Protein AF-A0A7K2QMZ8-F1 (afdb_monomer_lite)

Radius of gyration: 28.54 Å; chains: 1; bounding box: 60×32×104 Å

pLDDT: mean 70.3, std 18.21, range [29.39, 90.88]

Sequence (145 aa):
TPPASPASPKKPSPSASAPDKPKPPAPGPACASTDALSPNEIAVNRYTPEGGQYSLIVKRGHWGCPVAGGATPFVTVGEETWIPIAEDAAIGVHAPILSGSANKPITTHELTSWLETHPNKGLVFHYDVNKAGVIVTLGQEEYTS

Structure (mmCIF, N/CA/C/O backbone):
data_AF-A0A7K2QMZ8-F1
#
_entry.id   AF-A0A7K2QMZ8-F1
#
loop_
_atom_site.group_PDB
_atom_site.id
_atom_site.type_symbol
_atom_site.label_atom_id
_atom_site.label_alt_id
_atom_site.label_comp_id
_atom_site.label_asym_id
_atom_site.label_entity_id
_atom_site.label_seq_id
_atom_site.pdbx_PDB_ins_code
_atom_site.Cartn_x
_atom_site.Cartn_y
_atom_site.Cartn_z
_atom_site.occupancy
_atom_site.B_iso_or_equiv
_atom_site.auth_seq_id
_atom_site.auth_comp_id
_atom_site.auth_asym_id
_atom_site.auth_atom_id
_atom_site.pdbx_PDB_model_num
ATOM 1 N N . THR A 1 1 ? 40.787 0.885 -91.168 1.00 29.39 1 THR A N 1
ATOM 2 C CA . THR A 1 1 ? 42.185 1.222 -90.813 1.00 29.39 1 THR A CA 1
ATOM 3 C C . THR A 1 1 ? 42.180 1.802 -89.397 1.00 29.39 1 THR A C 1
ATOM 5 O O . THR A 1 1 ? 41.231 2.516 -89.110 1.00 29.39 1 THR A O 1
ATOM 8 N N . PRO A 1 2 ? 43.110 1.387 -88.510 1.00 49.78 2 PRO A N 1
ATOM 9 C CA . PRO A 1 2 ? 42.890 0.672 -87.218 1.00 49.78 2 PRO A CA 1
ATOM 10 C C . PRO A 1 2 ? 43.240 1.553 -85.975 1.00 49.78 2 PRO A C 1
ATOM 12 O O . PRO A 1 2 ? 43.279 2.763 -86.185 1.00 49.78 2 PRO A O 1
ATOM 15 N N . PRO A 1 3 ? 43.583 1.075 -84.736 1.00 50.25 3 PRO A N 1
ATOM 16 C CA . PRO A 1 3 ? 43.496 -0.244 -84.042 1.00 50.25 3 PRO A CA 1
ATOM 17 C C . PRO A 1 3 ? 42.824 -0.186 -82.620 1.00 50.25 3 PRO A C 1
ATOM 19 O O . PRO A 1 3 ? 42.691 0.876 -82.030 1.00 50.25 3 PRO A O 1
ATOM 22 N N . ALA A 1 4 ? 42.177 -1.257 -82.132 1.00 40.22 4 ALA A N 1
ATOM 23 C CA . ALA A 1 4 ? 42.631 -2.280 -81.152 1.00 40.22 4 ALA A CA 1
ATOM 24 C C . ALA A 1 4 ? 42.750 -1.882 -79.648 1.00 40.22 4 ALA A C 1
ATOM 26 O O . ALA A 1 4 ? 43.502 -0.989 -79.273 1.00 40.22 4 ALA A O 1
ATOM 27 N N . SER A 1 5 ? 42.062 -2.653 -78.785 1.00 45.62 5 SER A N 1
ATOM 28 C CA . SER A 1 5 ? 42.394 -2.960 -77.365 1.00 45.62 5 SER A CA 1
ATOM 29 C C . SER A 1 5 ? 43.808 -3.595 -77.242 1.00 45.62 5 SER A C 1
ATOM 31 O O . SER A 1 5 ? 44.324 -3.951 -78.304 1.00 45.62 5 SER A O 1
ATOM 33 N N . PRO A 1 6 ? 44.444 -3.857 -76.057 1.00 59.41 6 PRO A N 1
ATOM 34 C CA . PRO A 1 6 ? 43.892 -4.094 -74.696 1.00 59.41 6 PRO A CA 1
ATOM 35 C C . PRO A 1 6 ? 44.755 -3.601 -73.487 1.00 59.41 6 PRO A C 1
ATOM 37 O O . PRO A 1 6 ? 45.847 -3.084 -73.680 1.00 59.41 6 PRO A O 1
ATOM 40 N N . ALA A 1 7 ? 44.278 -3.796 -72.238 1.00 34.38 7 ALA A N 1
ATOM 41 C CA . ALA A 1 7 ? 45.036 -4.345 -71.079 1.00 34.38 7 ALA A CA 1
ATOM 42 C C . ALA A 1 7 ? 44.335 -4.104 -69.713 1.00 34.38 7 ALA A C 1
ATOM 44 O O . ALA A 1 7 ? 44.173 -2.970 -69.274 1.00 34.38 7 ALA A O 1
ATOM 45 N N . SER A 1 8 ? 43.990 -5.181 -68.993 1.00 48.59 8 SER A N 1
ATOM 46 C CA . SER A 1 8 ? 43.810 -5.185 -67.521 1.00 48.59 8 SER A CA 1
ATOM 47 C C . SER A 1 8 ? 45.184 -5.111 -66.821 1.00 48.59 8 SER A C 1
ATOM 49 O O . SER A 1 8 ? 46.167 -5.507 -67.456 1.00 48.59 8 SER A O 1
ATOM 51 N N . PRO A 1 9 ? 45.315 -4.703 -65.530 1.00 49.84 9 PRO A N 1
ATOM 52 C CA . PRO A 1 9 ? 45.195 -5.703 -64.442 1.00 49.84 9 PRO A CA 1
ATOM 53 C C . PRO A 1 9 ? 44.856 -5.194 -63.002 1.00 49.84 9 PRO A C 1
ATOM 55 O O . PRO A 1 9 ? 45.104 -4.044 -62.667 1.00 49.84 9 PRO A O 1
ATOM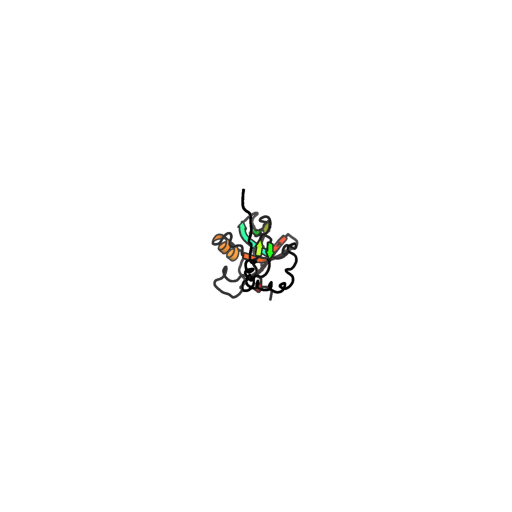 58 N N . LYS A 1 10 ? 44.487 -6.155 -62.118 1.00 35.53 10 LYS A N 1
ATOM 59 C CA . LYS A 1 10 ? 44.656 -6.201 -60.628 1.00 35.53 10 LYS A CA 1
ATOM 60 C C . LYS A 1 10 ? 43.770 -5.259 -59.782 1.00 35.53 10 LYS A C 1
ATOM 62 O O . LYS A 1 10 ? 43.553 -4.123 -60.150 1.00 35.53 10 LYS A O 1
ATOM 67 N N . LYS A 1 11 ? 43.286 -5.588 -58.580 1.00 41.28 11 LYS A N 1
ATOM 68 C CA . LYS A 1 11 ? 43.243 -6.767 -57.683 1.00 41.28 11 LYS A CA 1
ATOM 69 C C . LYS A 1 11 ? 42.149 -6.439 -56.626 1.00 41.28 11 LYS A C 1
ATOM 71 O O . LYS A 1 11 ? 41.811 -5.265 -56.485 1.00 41.28 11 LYS A O 1
ATOM 76 N N . PRO A 1 12 ? 41.618 -7.421 -55.877 1.00 38.69 12 PRO A N 1
ATOM 77 C CA . PRO A 1 12 ? 40.546 -7.218 -54.903 1.00 38.69 12 PRO A CA 1
ATOM 78 C C . PRO A 1 12 ? 40.956 -6.252 -53.791 1.00 38.69 12 PRO A C 1
ATOM 80 O O . PRO A 1 12 ? 42.058 -6.359 -53.250 1.00 38.69 12 PRO A O 1
ATOM 83 N N . SER A 1 13 ? 40.047 -5.340 -53.453 1.00 40.84 13 SER A N 1
ATOM 84 C CA . SER A 1 13 ? 40.170 -4.464 -52.290 1.00 40.84 13 SER A CA 1
ATOM 85 C C . SER A 1 13 ? 40.328 -5.315 -51.019 1.00 40.84 13 SER A C 1
ATOM 87 O O . SER A 1 13 ? 39.585 -6.291 -50.865 1.00 40.84 13 SER A O 1
ATOM 89 N N . PRO A 1 14 ? 41.284 -5.012 -50.123 1.00 40.84 14 PRO A N 1
ATOM 90 C CA . PRO A 1 14 ? 41.449 -5.755 -48.887 1.00 40.84 14 PRO A CA 1
ATOM 91 C C . PRO A 1 14 ? 40.210 -5.553 -48.017 1.00 40.84 14 PRO A C 1
ATOM 93 O O . PRO A 1 14 ? 39.868 -4.437 -47.627 1.00 40.84 14 PRO A O 1
ATOM 96 N N . SER A 1 15 ? 39.533 -6.668 -47.750 1.00 40.47 15 SER A N 1
ATOM 97 C CA . SER A 1 15 ? 38.480 -6.789 -46.753 1.00 40.47 15 SER A CA 1
ATOM 98 C C . SER A 1 15 ? 39.007 -6.226 -45.439 1.00 40.47 15 SER A C 1
ATOM 100 O O . SER A 1 15 ? 39.951 -6.769 -44.864 1.00 40.47 15 SER A O 1
ATOM 102 N N . ALA A 1 16 ? 38.422 -5.119 -44.988 1.00 40.25 16 ALA A N 1
ATOM 103 C CA . ALA A 1 16 ? 38.637 -4.616 -43.647 1.00 40.25 16 ALA A CA 1
ATOM 104 C C . ALA A 1 16 ? 38.264 -5.741 -42.674 1.00 40.25 16 ALA A C 1
ATOM 106 O O . ALA A 1 16 ? 37.105 -6.157 -42.621 1.00 40.25 16 ALA A O 1
ATOM 107 N N . SER A 1 17 ? 39.252 -6.270 -41.949 1.00 45.41 17 SER A N 1
ATOM 108 C CA . SER A 1 17 ? 39.000 -7.093 -40.773 1.00 45.41 17 SER A CA 1
ATOM 109 C C . SER A 1 17 ? 38.211 -6.231 -39.800 1.00 45.41 17 SER A C 1
ATOM 111 O O . SER A 1 17 ? 38.753 -5.315 -39.182 1.00 45.41 17 SER A O 1
ATOM 113 N N . ALA A 1 18 ? 36.905 -6.479 -39.742 1.00 48.53 18 ALA A N 1
ATOM 114 C CA . ALA A 1 18 ? 36.046 -5.903 -38.733 1.00 48.53 18 ALA A CA 1
ATOM 115 C C . ALA A 1 18 ? 36.612 -6.274 -37.350 1.00 48.53 18 ALA A C 1
ATOM 117 O O . ALA A 1 18 ? 37.065 -7.409 -37.174 1.00 48.53 18 ALA A O 1
ATOM 118 N N . PRO A 1 19 ? 36.620 -5.339 -36.387 1.00 46.66 19 PRO A N 1
ATOM 119 C CA . PRO A 1 19 ? 37.041 -5.637 -35.028 1.00 46.66 19 PRO A CA 1
ATOM 120 C C . PRO A 1 19 ? 36.220 -6.805 -34.481 1.00 46.66 19 PRO A C 1
ATOM 122 O O . PRO A 1 19 ? 34.999 -6.851 -34.662 1.00 46.66 19 PRO A O 1
ATOM 125 N N . ASP A 1 20 ? 36.923 -7.746 -33.850 1.00 45.59 20 ASP A N 1
ATOM 126 C CA . ASP A 1 20 ? 36.369 -8.914 -33.175 1.00 45.59 20 ASP A CA 1
ATOM 127 C C . ASP A 1 20 ? 35.204 -8.452 -32.291 1.00 45.59 20 ASP A C 1
ATOM 129 O O . ASP A 1 20 ? 35.381 -7.695 -31.330 1.00 45.59 20 ASP A O 1
ATOM 133 N N . LYS A 1 21 ? 33.978 -8.805 -32.695 1.00 49.91 21 LYS A N 1
ATOM 134 C CA . LYS A 1 21 ? 32.771 -8.485 -31.936 1.00 49.91 21 LYS A CA 1
ATOM 135 C C . LYS A 1 21 ? 32.962 -9.091 -30.545 1.00 49.91 21 LYS A C 1
ATOM 137 O O . LYS A 1 21 ? 33.217 -10.294 -30.475 1.00 49.91 21 LYS A O 1
ATOM 142 N N . PRO A 1 22 ? 32.799 -8.322 -29.454 1.00 43.59 22 PRO A N 1
ATOM 143 C CA . PRO A 1 22 ? 32.826 -8.888 -28.118 1.00 43.59 22 PRO A CA 1
ATOM 144 C C . PRO A 1 22 ? 31.874 -10.080 -28.071 1.00 43.59 22 PRO A C 1
ATOM 146 O O . PRO A 1 22 ? 30.706 -9.968 -28.461 1.00 43.59 22 PRO A O 1
ATOM 149 N N . LYS A 1 23 ? 32.403 -11.235 -27.656 1.00 42.47 23 LYS A N 1
ATOM 150 C CA . LYS A 1 23 ? 31.628 -12.454 -27.430 1.00 42.47 23 LYS A CA 1
ATOM 151 C C . LYS A 1 23 ? 30.381 -12.074 -26.620 1.00 42.47 23 LYS A C 1
ATOM 153 O O . LYS A 1 23 ? 30.541 -11.366 -25.622 1.00 42.47 23 LYS A O 1
ATOM 158 N N . PRO A 1 24 ? 29.168 -12.500 -27.025 1.00 46.69 24 PRO A N 1
ATOM 159 C CA . PRO A 1 24 ? 27.974 -12.248 -26.233 1.00 46.69 24 PRO A CA 1
ATOM 160 C C . PRO A 1 24 ? 28.259 -12.683 -24.793 1.00 46.69 24 PRO A C 1
ATOM 162 O O . PRO A 1 24 ? 28.800 -13.786 -24.618 1.00 46.69 24 PRO A O 1
ATOM 165 N N . PRO A 1 25 ? 27.976 -11.843 -23.779 1.00 41.50 25 PRO A N 1
ATOM 166 C CA . PRO A 1 25 ? 28.067 -12.290 -22.401 1.00 41.50 25 PRO A CA 1
ATOM 167 C C . PRO A 1 25 ? 27.257 -13.580 -22.283 1.00 41.50 25 PRO A C 1
ATOM 169 O O . PRO A 1 25 ? 26.206 -13.718 -22.918 1.00 41.50 25 PRO A O 1
ATOM 172 N N . ALA A 1 26 ? 27.809 -14.552 -21.552 1.00 44.66 26 ALA A N 1
ATOM 173 C CA . ALA A 1 26 ? 27.148 -15.824 -21.298 1.00 44.66 26 ALA A CA 1
ATOM 174 C C . ALA A 1 26 ? 25.679 -15.562 -20.928 1.00 44.66 26 ALA A C 1
ATOM 176 O O . ALA A 1 26 ? 25.431 -14.572 -20.233 1.00 44.66 26 ALA A O 1
ATOM 177 N N . PRO A 1 27 ? 24.719 -16.384 -21.397 1.00 41.38 27 PRO A N 1
ATOM 178 C CA . PRO A 1 27 ? 23.331 -16.234 -20.990 1.00 41.38 27 PRO A CA 1
ATOM 179 C C . PRO A 1 27 ? 23.313 -16.156 -19.466 1.00 41.38 27 PRO A C 1
ATOM 181 O O . PRO A 1 27 ? 23.718 -17.102 -18.786 1.00 41.38 27 PRO A O 1
ATOM 184 N N . GLY A 1 28 ? 22.952 -14.976 -18.952 1.00 43.09 28 GLY A N 1
ATOM 185 C CA . GLY A 1 28 ? 22.774 -14.769 -17.526 1.00 43.09 28 GLY A CA 1
ATOM 186 C C . GLY A 1 28 ? 21.793 -15.815 -16.997 1.00 43.09 28 GLY A C 1
ATOM 187 O O . GLY A 1 28 ? 21.008 -16.352 -17.791 1.00 43.09 28 GLY A O 1
ATOM 188 N N . PRO A 1 29 ? 21.858 -16.145 -15.693 1.00 44.72 29 PRO A N 1
ATOM 189 C CA . PRO A 1 29 ? 20.965 -17.125 -15.084 1.00 44.72 29 PRO A CA 1
ATOM 190 C C . PRO A 1 29 ? 19.544 -16.851 -15.567 1.00 44.72 29 PRO A C 1
ATOM 192 O O . PRO A 1 29 ? 19.100 -15.706 -15.505 1.00 44.72 29 PRO A O 1
ATOM 195 N N . ALA A 1 30 ? 18.939 -17.883 -16.169 1.00 45.16 30 ALA A N 1
ATOM 196 C CA . ALA A 1 30 ? 17.717 -17.817 -16.957 1.00 45.16 30 ALA A CA 1
ATOM 197 C C . ALA A 1 30 ? 16.766 -16.770 -16.383 1.00 45.16 30 ALA A C 1
ATOM 199 O O . ALA A 1 30 ? 16.249 -16.952 -15.283 1.00 45.16 30 ALA A O 1
ATOM 200 N N . CYS A 1 31 ? 16.614 -15.659 -17.108 1.00 47.41 31 CYS A N 1
ATOM 201 C CA . CYS A 1 31 ? 15.691 -14.598 -16.745 1.00 47.41 31 CYS A CA 1
ATOM 202 C C . CYS A 1 31 ? 14.328 -15.282 -16.566 1.00 47.41 31 CYS A C 1
ATOM 204 O O . CYS A 1 31 ? 13.787 -15.828 -17.533 1.00 47.41 31 CYS A O 1
ATOM 206 N N . ALA A 1 32 ? 13.875 -15.411 -15.315 1.00 50.44 32 ALA A N 1
ATOM 207 C CA . ALA A 1 32 ? 12.668 -16.153 -14.997 1.00 50.44 32 ALA A CA 1
ATOM 208 C C . ALA A 1 32 ? 11.524 -15.521 -15.789 1.00 50.44 32 ALA A C 1
ATOM 210 O O . ALA A 1 32 ? 11.431 -14.299 -15.875 1.00 50.44 32 ALA A O 1
ATOM 211 N N . SER A 1 33 ? 10.739 -16.368 -16.447 1.00 46.84 33 SER A N 1
ATOM 212 C CA . SER A 1 33 ? 9.713 -16.007 -17.416 1.00 46.84 33 SER A CA 1
ATOM 213 C C . SER A 1 33 ? 8.990 -14.698 -17.074 1.00 46.84 33 SER A C 1
ATOM 215 O O . SER A 1 33 ? 8.338 -14.604 -16.039 1.00 46.84 33 SER A O 1
ATOM 217 N N . THR A 1 34 ? 9.064 -13.735 -17.999 1.00 53.03 34 THR A N 1
ATOM 218 C CA . THR A 1 34 ? 8.393 -12.414 -18.063 1.00 53.03 34 THR A CA 1
ATOM 219 C C . THR A 1 34 ? 6.862 -12.423 -17.864 1.00 53.03 34 THR A C 1
ATOM 221 O O . THR A 1 34 ? 6.207 -11.405 -18.051 1.00 53.03 34 THR A O 1
ATOM 224 N N . ASP A 1 35 ? 6.257 -13.543 -17.485 1.00 50.44 35 ASP A N 1
ATOM 225 C CA . ASP A 1 35 ? 4.805 -13.729 -17.532 1.00 50.44 35 ASP A CA 1
ATOM 226 C C . ASP A 1 35 ? 4.130 -13.710 -16.149 1.00 50.44 35 ASP A C 1
ATOM 228 O O . ASP A 1 35 ? 2.957 -13.363 -16.033 1.00 50.44 35 ASP A O 1
ATOM 232 N N . ALA A 1 36 ? 4.859 -14.022 -15.072 1.00 57.88 36 ALA A N 1
ATOM 233 C CA . ALA A 1 36 ? 4.266 -14.091 -13.739 1.00 57.88 36 ALA A CA 1
ATOM 234 C C . ALA A 1 36 ? 4.382 -12.746 -13.008 1.00 57.88 36 ALA A C 1
ATOM 236 O O . ALA A 1 36 ? 5.454 -12.369 -12.537 1.00 57.88 36 ALA A O 1
ATOM 237 N N . LEU A 1 37 ? 3.260 -12.030 -12.889 1.00 65.12 37 LEU A N 1
ATOM 238 C CA . LEU A 1 37 ? 3.123 -10.911 -11.953 1.00 65.12 37 LEU A CA 1
ATOM 239 C C . LEU A 1 37 ? 3.497 -11.375 -10.543 1.00 65.12 37 LEU A C 1
ATOM 241 O O . LEU A 1 37 ? 3.031 -12.435 -10.116 1.00 65.12 37 LEU A O 1
ATOM 245 N N . SER A 1 38 ? 4.263 -10.570 -9.804 1.00 67.94 38 SER A N 1
ATOM 246 C CA . SER A 1 38 ? 4.533 -10.851 -8.395 1.00 67.94 38 SER A CA 1
ATOM 247 C C . SER A 1 38 ? 3.202 -10.846 -7.626 1.00 67.94 38 SER A C 1
ATOM 249 O O . SER A 1 38 ? 2.537 -9.806 -7.552 1.00 67.94 38 SER A O 1
ATOM 251 N N . PRO A 1 39 ? 2.748 -11.987 -7.067 1.00 68.62 39 PRO A N 1
ATOM 252 C CA . PRO A 1 39 ? 1.435 -12.051 -6.432 1.00 68.62 39 PRO A CA 1
ATOM 253 C C . PRO A 1 39 ? 1.400 -11.234 -5.138 1.00 68.62 39 PRO A C 1
ATOM 255 O O . PRO A 1 39 ? 0.385 -10.584 -4.873 1.00 68.62 39 PRO A O 1
ATOM 258 N N . ASN A 1 40 ? 2.523 -11.209 -4.414 1.00 79.25 40 ASN A N 1
ATOM 259 C CA . ASN A 1 40 ? 2.672 -10.626 -3.082 1.00 79.25 40 ASN A CA 1
ATOM 260 C C . ASN A 1 40 ? 3.471 -9.318 -3.079 1.00 79.25 40 ASN A C 1
ATOM 262 O O . ASN A 1 40 ? 3.780 -8.826 -2.005 1.00 79.25 40 ASN A O 1
ATOM 266 N N . GLU A 1 41 ? 3.797 -8.744 -4.243 1.00 83.12 41 GLU A N 1
ATOM 267 C CA . GLU A 1 41 ? 4.548 -7.485 -4.329 1.00 83.12 41 GLU A CA 1
ATOM 268 C C . GLU A 1 41 ? 3.794 -6.437 -5.130 1.00 83.12 41 GLU A C 1
ATOM 270 O O . GLU A 1 41 ? 3.216 -6.708 -6.188 1.00 83.12 41 GLU A O 1
ATOM 275 N N . ILE A 1 42 ? 3.822 -5.216 -4.617 1.00 85.69 42 ILE A N 1
ATOM 276 C CA . ILE A 1 42 ? 3.103 -4.080 -5.166 1.00 85.69 42 ILE A CA 1
ATOM 277 C C . ILE A 1 42 ? 3.940 -2.816 -5.050 1.00 85.69 42 ILE A C 1
ATOM 279 O O . ILE A 1 42 ? 4.565 -2.551 -4.028 1.00 85.69 42 ILE A O 1
ATOM 283 N N . ALA A 1 43 ? 3.911 -1.993 -6.091 1.00 87.44 43 ALA A N 1
ATOM 284 C CA . ALA A 1 43 ? 4.466 -0.654 -6.040 1.00 87.44 43 ALA A CA 1
ATOM 285 C C . ALA A 1 43 ? 3.416 0.309 -5.481 1.00 87.44 43 ALA A C 1
ATOM 287 O O . ALA A 1 43 ? 2.453 0.657 -6.168 1.00 87.44 43 ALA A O 1
ATOM 288 N N . VAL A 1 4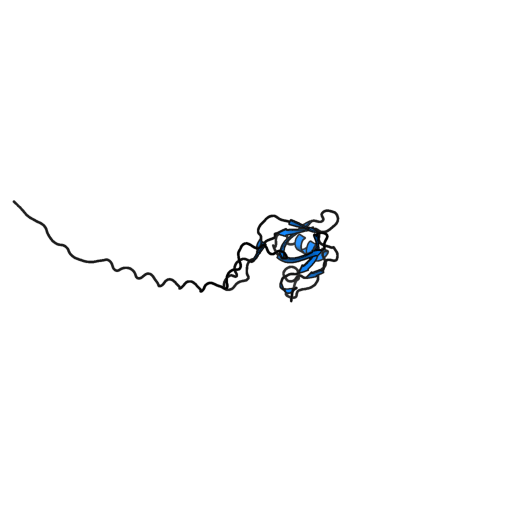4 ? 3.588 0.743 -4.238 1.00 88.19 44 VAL A N 1
ATOM 289 C CA . VAL A 1 44 ? 2.714 1.722 -3.595 1.00 88.19 44 VAL A CA 1
ATOM 290 C C . VAL A 1 44 ? 3.103 3.120 -4.074 1.00 88.19 44 VAL A C 1
ATOM 292 O O . VAL A 1 44 ? 4.251 3.553 -3.944 1.00 88.19 44 VAL A O 1
ATOM 295 N N . ASN A 1 45 ? 2.131 3.833 -4.643 1.00 84.69 45 ASN A N 1
ATOM 296 C CA . ASN A 1 45 ? 2.332 5.180 -5.177 1.00 84.69 45 ASN A CA 1
ATOM 297 C C . ASN A 1 45 ? 1.670 6.256 -4.331 1.00 84.69 45 ASN A C 1
ATOM 299 O O . ASN A 1 45 ? 2.233 7.339 -4.172 1.00 84.69 45 ASN A O 1
ATOM 303 N N . ARG A 1 46 ? 0.442 5.998 -3.884 1.00 88.31 46 ARG A N 1
ATOM 304 C CA . ARG A 1 46 ? -0.419 6.966 -3.201 1.00 88.31 46 ARG A CA 1
ATOM 305 C C . ARG A 1 46 ? -1.326 6.228 -2.226 1.00 88.31 46 ARG A C 1
ATOM 307 O O . ARG A 1 46 ? -1.387 5.001 -2.231 1.00 88.31 46 ARG A O 1
ATOM 314 N N . TYR A 1 47 ? -2.066 6.985 -1.434 1.00 89.00 47 TYR A N 1
ATOM 315 C CA . TYR A 1 47 ? -3.145 6.458 -0.615 1.00 89.00 47 TYR A CA 1
ATOM 316 C C . TYR A 1 47 ? -4.417 7.292 -0.815 1.00 89.00 47 TYR A C 1
ATOM 318 O O . TYR A 1 47 ? -4.357 8.420 -1.309 1.00 89.00 47 TYR A O 1
ATOM 326 N N . THR A 1 48 ? -5.564 6.722 -0.455 1.00 86.00 48 THR A N 1
ATOM 327 C CA . THR A 1 48 ? -6.868 7.384 -0.429 1.00 86.00 48 THR A CA 1
ATOM 328 C C . THR A 1 48 ? -7.642 6.952 0.823 1.00 86.00 48 THR A C 1
ATOM 330 O O . THR A 1 48 ? -7.700 5.754 1.108 1.00 86.00 48 THR A O 1
ATOM 333 N N . PRO A 1 49 ? -8.226 7.875 1.605 1.00 82.38 49 PRO A N 1
ATOM 334 C CA . PRO A 1 49 ? -9.061 7.543 2.761 1.00 82.38 49 PRO A CA 1
ATOM 335 C C . PRO A 1 49 ? -10.490 7.163 2.325 1.00 82.38 49 PRO A C 1
ATOM 337 O O . PRO A 1 49 ? -11.477 7.770 2.744 1.00 82.38 49 PRO A O 1
ATOM 340 N N . GLU A 1 50 ? -10.618 6.200 1.414 1.00 74.25 50 GLU A N 1
ATOM 341 C CA . GLU A 1 50 ? -11.907 5.811 0.841 1.00 74.25 50 GLU A CA 1
ATOM 342 C C . GLU A 1 50 ? -12.661 4.836 1.764 1.00 74.25 50 GLU A C 1
ATOM 344 O O . GLU A 1 50 ? -12.090 3.885 2.292 1.00 74.25 50 GLU A O 1
ATOM 349 N N . GLY A 1 51 ? -13.962 5.065 1.981 1.00 60.84 51 GLY A N 1
ATOM 350 C CA . GLY A 1 51 ? -14.813 4.141 2.745 1.00 60.84 51 GLY A CA 1
ATOM 351 C C . GLY A 1 51 ? -14.595 4.129 4.266 1.00 60.84 51 GLY A C 1
ATOM 352 O O . GLY A 1 51 ? -15.065 3.211 4.932 1.00 60.84 51 GLY A O 1
ATOM 353 N N . GLY A 1 52 ? -13.912 5.133 4.831 1.00 71.44 52 GLY A N 1
ATOM 354 C CA . GLY A 1 52 ? -13.645 5.221 6.277 1.00 71.44 52 GLY A CA 1
ATOM 355 C C . GLY A 1 52 ? -12.460 4.373 6.753 1.00 71.44 52 GLY A C 1
ATOM 356 O O . GLY A 1 52 ? -12.315 4.150 7.952 1.00 71.44 52 GLY A O 1
ATOM 357 N N . GLN A 1 53 ? -11.633 3.893 5.823 1.00 78.38 53 GLN A N 1
ATOM 358 C CA . GLN A 1 53 ? -10.370 3.198 6.069 1.00 78.38 53 GLN A CA 1
ATOM 359 C C . GLN A 1 53 ? -9.316 3.734 5.087 1.00 78.38 53 GLN A C 1
ATOM 361 O O . GLN A 1 53 ? -9.650 4.306 4.046 1.00 78.38 53 GLN A O 1
ATOM 366 N N . TYR A 1 54 ? -8.032 3.562 5.395 1.00 87.38 54 TYR A N 1
ATOM 367 C CA . TYR A 1 54 ? -6.970 3.920 4.457 1.00 87.38 54 TYR A CA 1
ATOM 368 C C . TYR A 1 54 ? -6.892 2.856 3.359 1.00 87.38 54 TYR A C 1
ATOM 370 O O . TYR A 1 54 ? -6.829 1.666 3.648 1.00 87.38 54 TYR A O 1
ATOM 378 N N . SER A 1 55 ? -6.892 3.268 2.096 1.00 88.56 55 SER A N 1
ATOM 379 C CA . SER A 1 55 ? -6.673 2.389 0.946 1.00 88.56 55 SER A CA 1
ATOM 380 C C . SER A 1 55 ? -5.419 2.816 0.204 1.00 88.56 55 SER A C 1
ATOM 382 O O . SER A 1 55 ? -5.251 3.985 -0.143 1.00 88.56 55 SER A O 1
ATOM 384 N N . LEU A 1 56 ? -4.517 1.874 -0.044 1.00 89.00 56 LEU A N 1
ATOM 385 C CA . LEU A 1 56 ? -3.301 2.122 -0.803 1.00 89.00 56 LEU A CA 1
ATOM 386 C C . LEU A 1 56 ? -3.599 1.994 -2.298 1.00 89.00 56 LEU A C 1
ATOM 388 O O . LEU A 1 56 ? -4.240 1.041 -2.739 1.00 89.00 56 LEU A O 1
ATOM 392 N N . ILE A 1 57 ? -3.117 2.968 -3.070 1.00 89.88 57 ILE A N 1
ATOM 393 C CA . ILE A 1 57 ? -3.130 2.965 -4.533 1.00 89.88 57 ILE A CA 1
ATOM 394 C C . ILE A 1 57 ? -1.815 2.352 -4.980 1.00 89.88 57 ILE A C 1
ATOM 396 O O . ILE A 1 57 ? -0.735 2.937 -4.804 1.00 89.88 57 ILE A O 1
ATOM 400 N N . VAL A 1 58 ? -1.919 1.162 -5.551 1.00 88.75 58 VAL A N 1
ATOM 401 C CA . VAL A 1 58 ? -0.767 0.315 -5.813 1.00 88.75 58 VAL A CA 1
ATOM 402 C C . VAL A 1 58 ? -0.766 -0.163 -7.250 1.00 88.75 58 VAL A C 1
ATOM 404 O O . VAL A 1 58 ? -1.813 -0.358 -7.859 1.00 88.75 58 VAL A O 1
ATOM 407 N N . LYS A 1 59 ? 0.419 -0.359 -7.814 1.00 86.50 59 LYS A N 1
ATOM 408 C CA . LYS A 1 59 ? 0.586 -0.967 -9.130 1.00 86.50 5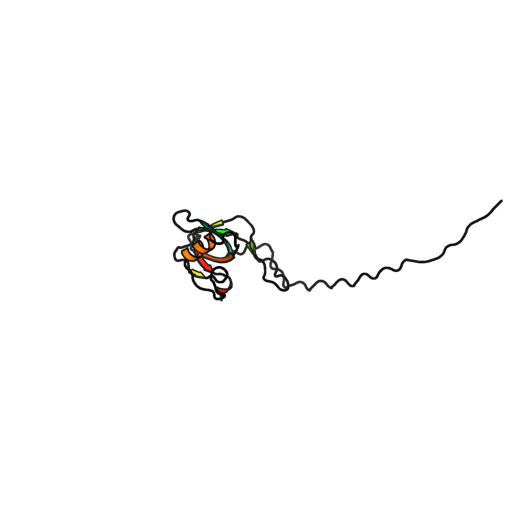9 LYS A CA 1
ATOM 409 C C . LYS A 1 59 ? 1.239 -2.319 -8.968 1.00 86.50 59 LYS A C 1
ATOM 411 O O . LYS A 1 59 ? 2.306 -2.433 -8.368 1.00 86.50 59 LYS A O 1
ATOM 416 N N . ARG A 1 60 ? 0.605 -3.344 -9.524 1.00 83.44 60 ARG A N 1
ATOM 417 C CA . ARG A 1 60 ? 1.222 -4.665 -9.621 1.00 83.44 60 ARG A CA 1
ATOM 418 C C . ARG A 1 60 ? 2.306 -4.617 -10.691 1.00 83.44 60 ARG A C 1
ATOM 420 O O . ARG A 1 60 ? 2.327 -3.733 -11.549 1.00 83.44 60 ARG A O 1
ATOM 427 N N . GLY A 1 61 ? 3.257 -5.525 -10.604 1.00 77.50 61 GLY A N 1
ATOM 428 C CA . GLY A 1 61 ? 4.397 -5.525 -11.499 1.00 77.50 61 GLY A CA 1
ATOM 429 C C . GLY A 1 61 ? 5.130 -6.845 -11.477 1.00 77.50 61 GLY A C 1
ATOM 430 O O . GLY A 1 61 ? 4.698 -7.806 -10.841 1.00 77.50 61 GLY A O 1
ATOM 431 N N . HIS A 1 62 ? 6.236 -6.868 -12.199 1.00 74.56 62 HIS A N 1
ATOM 432 C CA . HIS A 1 62 ? 7.191 -7.960 -12.169 1.00 74.56 62 HIS A CA 1
ATOM 433 C C . HIS A 1 62 ? 8.598 -7.382 -12.072 1.00 74.56 62 HIS A C 1
ATOM 435 O O . HIS A 1 62 ? 8.877 -6.286 -12.569 1.00 74.56 62 HIS A O 1
ATOM 441 N N . TRP A 1 63 ? 9.504 -8.127 -11.452 1.00 72.81 63 TRP A N 1
ATOM 442 C CA . TRP A 1 63 ? 10.917 -7.791 -11.497 1.00 72.81 63 TRP A CA 1
ATOM 443 C C . TRP A 1 63 ? 11.452 -8.028 -12.905 1.00 72.81 63 TRP A C 1
ATOM 445 O O . TRP A 1 63 ? 11.256 -9.091 -13.496 1.00 72.81 63 TRP A O 1
ATOM 455 N N . GLY A 1 64 ? 12.094 -7.003 -13.464 1.00 67.00 64 GLY A N 1
ATOM 456 C CA . GLY A 1 64 ? 12.766 -7.103 -14.751 1.00 67.00 64 GLY A CA 1
ATOM 457 C C . GLY A 1 64 ? 13.997 -8.007 -14.684 1.00 67.00 64 GLY A C 1
ATOM 458 O O . GLY A 1 64 ? 14.298 -8.635 -13.670 1.00 67.00 64 GLY A O 1
ATOM 459 N N . CYS A 1 65 ? 14.763 -8.054 -15.772 1.00 61.94 65 CYS A N 1
ATOM 460 C CA . CYS A 1 65 ? 16.031 -8.775 -15.737 1.00 61.94 65 CYS A CA 1
ATOM 461 C C . CYS A 1 65 ? 17.051 -7.998 -14.884 1.00 61.94 65 CYS A C 1
ATOM 463 O O . CYS A 1 65 ? 17.188 -6.783 -15.084 1.00 61.94 65 CYS A O 1
ATOM 465 N N . PRO A 1 66 ? 17.793 -8.659 -13.975 1.00 62.59 66 PRO A N 1
ATOM 466 C CA . PRO A 1 66 ? 18.902 -8.022 -13.278 1.00 62.59 66 PRO A CA 1
ATOM 467 C C . PRO A 1 66 ? 19.913 -7.505 -14.306 1.00 62.59 66 PRO A C 1
ATOM 469 O O . PRO A 1 66 ? 20.372 -8.243 -15.182 1.00 62.59 66 PRO A O 1
ATOM 472 N N . VAL A 1 67 ? 20.253 -6.221 -14.218 1.00 60.97 67 VAL A N 1
ATOM 473 C CA . VAL A 1 67 ? 21.264 -5.603 -15.083 1.00 60.97 67 VAL A CA 1
ATOM 474 C C . VAL A 1 67 ? 22.646 -5.771 -14.458 1.00 60.97 67 VAL A C 1
ATOM 476 O O . VAL A 1 67 ? 22.811 -5.655 -13.244 1.00 60.97 67 VAL A O 1
ATOM 479 N N . ALA A 1 68 ? 23.661 -6.057 -15.277 1.00 52.41 68 ALA A N 1
ATOM 480 C CA . ALA A 1 68 ? 25.027 -6.220 -14.786 1.00 52.41 68 ALA A CA 1
ATOM 481 C C . ALA A 1 68 ? 25.504 -4.928 -14.094 1.00 52.41 68 ALA A C 1
ATOM 483 O O . ALA A 1 68 ? 25.679 -3.901 -14.748 1.00 52.41 68 ALA A O 1
ATOM 484 N N . GLY A 1 69 ? 25.711 -4.996 -12.774 1.00 58.56 69 GLY A N 1
ATOM 485 C CA . GLY A 1 69 ? 26.195 -3.877 -11.958 1.00 58.56 69 GLY A CA 1
ATOM 486 C C . GLY A 1 69 ? 25.115 -2.972 -11.353 1.00 58.56 69 GLY A C 1
ATOM 487 O O . GLY A 1 69 ? 25.457 -1.883 -10.899 1.00 58.56 69 GLY A O 1
ATOM 488 N N . GLY A 1 70 ? 23.841 -3.384 -11.327 1.00 64.56 70 GLY A N 1
ATOM 489 C CA . GLY A 1 70 ? 22.762 -2.585 -10.735 1.00 64.56 70 GLY A CA 1
ATOM 490 C C . GLY A 1 70 ? 21.679 -3.403 -10.032 1.00 64.56 70 GLY A C 1
ATOM 491 O O . GLY A 1 70 ? 21.672 -4.631 -10.085 1.00 64.56 70 GLY A O 1
ATOM 492 N N . ALA A 1 71 ? 20.760 -2.696 -9.372 1.00 60.47 71 ALA A N 1
ATOM 493 C CA . ALA A 1 71 ? 19.546 -3.281 -8.813 1.00 60.47 71 ALA A CA 1
ATOM 494 C C . ALA A 1 71 ? 18.565 -3.642 -9.937 1.00 60.47 71 ALA A C 1
ATOM 496 O O . ALA A 1 71 ? 18.436 -2.913 -10.925 1.00 60.47 71 ALA A O 1
ATOM 497 N N . THR A 1 72 ? 17.868 -4.764 -9.782 1.00 65.56 72 THR A N 1
ATOM 498 C CA . THR A 1 72 ? 16.809 -5.176 -10.702 1.00 65.56 72 THR A CA 1
ATOM 499 C C . THR A 1 72 ? 15.678 -4.144 -10.667 1.00 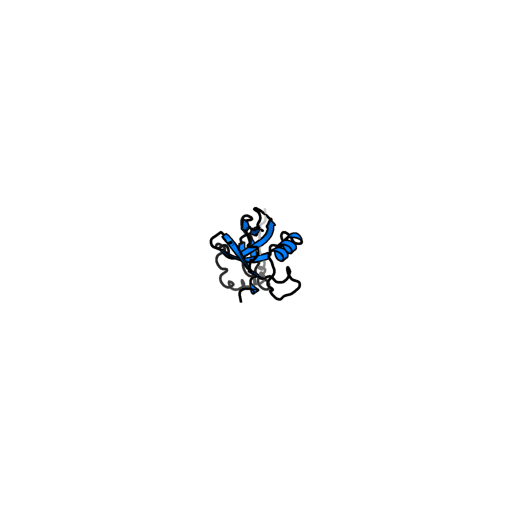65.56 72 THR A C 1
ATOM 501 O O . THR A 1 72 ? 15.192 -3.834 -9.585 1.00 65.56 72 THR A O 1
ATOM 504 N N . PRO A 1 73 ? 15.242 -3.570 -11.798 1.00 68.44 73 PRO A N 1
ATOM 505 C CA . PRO A 1 73 ? 14.115 -2.647 -11.784 1.00 68.44 73 PRO A CA 1
ATOM 506 C C . PRO A 1 73 ? 12.799 -3.419 -11.638 1.00 68.44 73 PRO A C 1
ATOM 508 O O . PRO A 1 73 ? 12.555 -4.380 -12.372 1.00 68.44 73 PRO A O 1
ATOM 511 N N . PHE A 1 74 ? 11.927 -2.975 -10.734 1.00 74.38 74 PHE A N 1
ATOM 512 C CA . PHE A 1 74 ? 10.547 -3.451 -10.687 1.00 74.38 74 PHE A CA 1
ATOM 513 C C . PHE A 1 74 ? 9.728 -2.742 -11.765 1.00 74.38 74 PHE A C 1
ATOM 515 O O . PHE A 1 74 ? 9.563 -1.519 -11.748 1.00 74.38 74 PHE A O 1
ATOM 522 N N . VAL A 1 75 ? 9.232 -3.507 -12.731 1.00 76.38 75 VAL A N 1
ATOM 523 C CA . VAL A 1 75 ? 8.429 -2.994 -13.836 1.00 76.38 75 VAL A CA 1
ATOM 524 C C . VAL A 1 75 ? 6.964 -3.097 -13.435 1.00 76.38 75 VAL A C 1
ATOM 526 O O . VAL A 1 75 ? 6.356 -4.166 -13.495 1.00 76.38 75 VAL A O 1
ATOM 529 N N . THR A 1 76 ? 6.375 -1.974 -13.022 1.00 79.19 76 THR A N 1
ATOM 530 C CA . THR A 1 76 ? 4.931 -1.904 -12.776 1.00 79.19 76 THR A CA 1
ATOM 531 C C . THR A 1 76 ? 4.184 -2.081 -14.092 1.00 79.19 76 THR A C 1
ATOM 533 O O . THR A 1 76 ? 4.363 -1.281 -15.013 1.00 79.19 76 THR A O 1
ATOM 536 N N . VAL A 1 77 ? 3.339 -3.100 -14.176 1.00 70.19 77 VAL A N 1
ATOM 537 C CA . VAL A 1 77 ? 2.525 -3.413 -15.351 1.00 70.19 77 VAL A CA 1
ATOM 538 C C . VAL A 1 77 ? 1.062 -3.530 -14.939 1.00 70.19 77 VAL A C 1
ATOM 540 O O . VAL A 1 77 ? 0.726 -4.202 -13.968 1.00 70.19 77 VAL A O 1
ATOM 543 N N . GLY A 1 78 ? 0.186 -2.872 -15.695 1.00 67.06 78 GLY A N 1
ATOM 544 C CA . GLY A 1 78 ? -1.256 -2.885 -15.457 1.00 67.06 78 GLY A CA 1
ATOM 545 C C . GLY A 1 78 ? -1.798 -1.630 -14.774 1.00 67.06 78 GLY A C 1
ATOM 546 O O . GLY A 1 78 ? -1.138 -0.589 -14.702 1.00 67.06 78 GLY A O 1
ATOM 547 N N . GLU A 1 79 ? -3.050 -1.738 -14.340 1.00 77.69 79 GLU A N 1
ATOM 548 C CA . GLU A 1 79 ? -3.829 -0.649 -13.753 1.00 77.69 79 GLU A CA 1
ATOM 549 C C . GLU A 1 79 ? -3.528 -0.452 -12.263 1.00 77.69 79 GLU A C 1
ATOM 551 O O . GLU A 1 79 ? -3.091 -1.361 -11.550 1.00 77.69 79 GLU A O 1
ATOM 556 N N . GLU A 1 80 ? -3.759 0.773 -11.793 1.00 84.00 80 GLU A N 1
ATOM 557 C CA . GLU A 1 80 ? -3.711 1.090 -10.368 1.00 84.00 80 GLU A CA 1
ATOM 558 C C . GLU A 1 80 ? -4.842 0.353 -9.657 1.00 84.00 80 GLU A C 1
ATOM 560 O O . GLU A 1 80 ? -6.000 0.429 -10.051 1.00 84.00 80 GLU A O 1
ATOM 565 N N . THR A 1 81 ? -4.485 -0.393 -8.620 1.00 83.50 81 THR A N 1
ATOM 566 C CA . THR A 1 81 ? -5.416 -1.135 -7.778 1.00 83.50 81 THR A CA 1
ATOM 567 C C . THR A 1 81 ? -5.537 -0.429 -6.435 1.00 83.50 81 THR A C 1
ATOM 569 O O . THR A 1 81 ? -4.546 0.075 -5.904 1.00 83.50 81 THR A O 1
ATOM 572 N N . TRP A 1 82 ? -6.741 -0.420 -5.872 1.00 88.44 82 TRP A N 1
ATOM 573 C CA . TRP A 1 82 ? -7.004 0.082 -4.527 1.00 88.44 82 TRP A CA 1
ATOM 574 C C . TRP A 1 82 ? -7.128 -1.095 -3.575 1.00 88.44 82 TRP A C 1
ATOM 576 O O . TRP A 1 82 ? -7.990 -1.952 -3.766 1.00 88.44 82 TRP A O 1
ATOM 586 N N . ILE A 1 83 ? -6.259 -1.145 -2.569 1.00 88.12 83 ILE A N 1
ATOM 587 C CA . ILE A 1 83 ? -6.296 -2.198 -1.556 1.00 88.12 83 ILE A CA 1
ATOM 588 C C . ILE A 1 83 ? -6.434 -1.538 -0.180 1.00 88.12 83 ILE A C 1
ATOM 590 O O . ILE A 1 83 ? -5.572 -0.730 0.182 1.00 88.12 83 ILE A O 1
ATOM 594 N N . PRO A 1 84 ? -7.494 -1.842 0.588 1.00 90.19 84 PRO A N 1
ATOM 595 C CA . PRO A 1 84 ? -7.640 -1.325 1.942 1.00 90.19 84 PRO A CA 1
ATOM 596 C C . PRO A 1 84 ? -6.509 -1.854 2.826 1.00 90.19 84 PRO A C 1
ATOM 598 O O . PRO A 1 84 ? -6.137 -3.022 2.726 1.00 90.19 84 PRO A O 1
ATOM 601 N N . ILE A 1 85 ? -5.973 -1.011 3.702 1.00 89.75 85 ILE A N 1
ATOM 602 C CA . ILE A 1 85 ? -4.975 -1.376 4.706 1.00 89.75 85 ILE A CA 1
ATOM 603 C C . ILE A 1 85 ? -5.569 -1.225 6.102 1.00 89.75 85 ILE A C 1
ATOM 605 O O . ILE A 1 85 ? -6.285 -0.267 6.389 1.00 89.75 85 ILE A O 1
ATOM 609 N N . ALA A 1 86 ? -5.287 -2.195 6.968 1.00 89.81 86 ALA A N 1
ATOM 610 C CA . ALA A 1 86 ? -5.708 -2.137 8.356 1.00 89.81 86 ALA A CA 1
ATOM 611 C C . ALA A 1 86 ? -4.985 -0.987 9.078 1.00 89.81 86 ALA A C 1
ATOM 613 O O . ALA A 1 86 ? -3.799 -0.742 8.858 1.00 89.81 86 ALA A O 1
ATOM 614 N N . GLU A 1 87 ? -5.676 -0.290 9.979 1.00 86.38 87 GLU A N 1
ATOM 615 C CA . GLU A 1 87 ? -5.031 0.736 10.816 1.00 86.38 87 GLU A CA 1
ATOM 616 C C . GLU A 1 87 ? -3.930 0.153 11.718 1.00 86.38 87 GLU A C 1
ATOM 618 O O . GLU A 1 87 ? -2.939 0.829 11.978 1.00 86.38 87 GLU A O 1
ATOM 623 N N . ASP A 1 88 ? -4.072 -1.114 12.118 1.00 87.06 88 ASP A N 1
ATOM 624 C CA . ASP A 1 88 ? -3.093 -1.887 12.900 1.00 87.06 88 ASP A CA 1
ATOM 625 C C . ASP A 1 88 ? -2.216 -2.797 12.013 1.00 87.06 88 ASP A C 1
ATOM 627 O O . ASP A 1 88 ? -1.705 -3.824 12.455 1.00 87.06 88 ASP A O 1
ATOM 631 N N . ALA A 1 89 ? -2.076 -2.483 10.721 1.00 86.62 89 ALA A N 1
ATOM 632 C CA . ALA A 1 89 ? -1.226 -3.273 9.837 1.00 86.62 89 ALA A CA 1
ATOM 633 C C . ALA A 1 89 ? 0.239 -3.237 10.306 1.00 86.62 89 ALA A C 1
ATOM 635 O O . ALA A 1 89 ? 0.783 -2.185 10.647 1.00 86.62 89 ALA A O 1
ATOM 636 N N . ALA A 1 90 ? 0.908 -4.388 10.257 1.00 88.69 90 ALA A N 1
ATOM 637 C CA . ALA A 1 90 ? 2.337 -4.478 10.518 1.00 88.69 90 ALA A CA 1
ATOM 638 C C . ALA A 1 90 ? 3.109 -3.952 9.301 1.00 88.69 90 ALA A C 1
ATOM 640 O O . ALA A 1 90 ? 3.271 -4.671 8.316 1.00 88.69 90 ALA A O 1
ATOM 641 N N . ILE A 1 91 ? 3.553 -2.694 9.350 1.00 88.88 91 ILE A N 1
ATOM 642 C CA . ILE A 1 91 ? 4.226 -2.031 8.228 1.00 88.88 91 ILE A CA 1
ATOM 643 C C . ILE A 1 91 ? 5.720 -1.883 8.524 1.00 88.88 91 ILE A C 1
ATOM 645 O O . ILE A 1 91 ? 6.102 -1.062 9.346 1.00 88.88 91 ILE A O 1
ATOM 649 N N . GLY A 1 92 ? 6.575 -2.640 7.842 1.00 87.31 92 GLY A N 1
ATOM 650 C CA . GLY A 1 92 ? 8.031 -2.518 7.885 1.00 87.31 92 GLY A CA 1
ATOM 651 C C . GLY A 1 92 ? 8.571 -1.738 6.687 1.00 87.31 92 GLY A C 1
ATOM 652 O O . GLY A 1 92 ? 8.448 -2.188 5.549 1.00 87.31 92 GLY A O 1
ATOM 653 N N . VAL A 1 93 ? 9.193 -0.584 6.931 1.00 84.88 93 VAL A N 1
ATOM 654 C CA . VAL A 1 93 ? 9.812 0.225 5.867 1.00 84.88 93 VAL A CA 1
ATOM 655 C C . VAL A 1 93 ? 11.243 0.621 6.219 1.00 84.88 93 VAL A C 1
ATOM 657 O O . VAL A 1 93 ? 11.635 0.604 7.386 1.00 84.88 93 VAL A O 1
ATOM 660 N N . HIS A 1 94 ? 12.014 1.041 5.219 1.00 80.69 94 HIS A N 1
ATOM 661 C CA . HIS A 1 94 ? 13.345 1.630 5.374 1.00 80.69 94 HIS A CA 1
ATOM 662 C C . HIS A 1 94 ? 13.481 2.908 4.521 1.00 80.69 94 HIS A C 1
ATOM 664 O O . HIS A 1 94 ? 12.492 3.481 4.052 1.00 80.69 94 HIS A O 1
ATOM 670 N N . ALA A 1 95 ? 14.705 3.413 4.334 1.00 73.00 95 ALA A N 1
ATOM 671 C CA . ALA A 1 95 ? 14.971 4.540 3.441 1.00 73.00 95 ALA A CA 1
ATOM 672 C C . ALA A 1 95 ? 14.443 4.284 2.015 1.00 73.00 95 ALA A C 1
ATOM 674 O O . ALA A 1 95 ? 14.749 3.242 1.438 1.00 73.00 95 ALA A O 1
ATOM 675 N N . PRO A 1 96 ? 13.711 5.229 1.397 1.00 70.06 96 PRO A N 1
ATOM 676 C CA . PRO A 1 96 ? 13.634 6.654 1.739 1.00 70.06 96 PRO A CA 1
ATOM 677 C C . PRO A 1 96 ? 12.456 7.067 2.640 1.00 70.06 96 PRO A C 1
ATOM 679 O O . PRO A 1 96 ? 12.291 8.263 2.873 1.00 70.06 96 PRO A O 1
ATOM 682 N N . ILE A 1 97 ? 11.628 6.131 3.118 1.00 77.12 97 ILE A N 1
ATOM 683 C CA . ILE A 1 97 ? 10.497 6.475 3.997 1.00 77.12 97 ILE A CA 1
ATOM 684 C C . ILE A 1 97 ? 10.996 6.911 5.359 1.00 77.12 97 ILE A C 1
ATOM 686 O O . ILE A 1 97 ? 10.625 7.964 5.874 1.00 77.12 97 ILE A O 1
ATOM 690 N N . LEU A 1 98 ? 11.885 6.100 5.914 1.00 77.00 98 LEU A N 1
ATOM 691 C CA . LEU A 1 98 ? 12.569 6.417 7.146 1.00 77.00 98 LEU A CA 1
ATOM 692 C C . LEU A 1 98 ? 13.955 6.955 6.844 1.00 77.00 98 LEU A C 1
ATOM 694 O O . LEU A 1 98 ? 14.665 6.461 5.968 1.00 77.00 98 LEU A O 1
ATOM 698 N N . SER A 1 99 ? 14.371 7.945 7.624 1.00 64.31 99 SER A N 1
ATOM 699 C CA . SER A 1 99 ? 15.757 8.403 7.642 1.00 64.31 99 SER A CA 1
ATOM 700 C C . SER A 1 99 ? 16.640 7.328 8.290 1.00 64.31 99 SER A C 1
ATOM 702 O O . SER A 1 99 ? 16.981 7.414 9.466 1.00 64.31 99 SER A O 1
ATOM 704 N N . GLY A 1 100 ? 16.972 6.278 7.534 1.00 63.31 100 GLY A N 1
ATOM 705 C CA . GLY A 1 100 ? 17.849 5.192 7.967 1.00 63.31 100 GLY A CA 1
ATOM 706 C C . GLY A 1 100 ? 17.805 3.969 7.048 1.00 63.31 100 GLY A C 1
ATOM 707 O O . GLY A 1 100 ? 16.782 3.661 6.445 1.00 63.31 100 GLY A O 1
ATOM 708 N N . SER A 1 101 ? 18.919 3.241 6.967 1.00 64.88 101 SER A N 1
ATOM 709 C CA . SER A 1 101 ? 19.001 1.974 6.220 1.00 64.88 101 SER A CA 1
ATOM 710 C C . SER A 1 101 ? 18.399 0.785 6.972 1.00 64.88 101 SER A C 1
ATOM 712 O O . SER A 1 101 ? 18.338 -0.305 6.430 1.00 64.88 101 SER A O 1
ATOM 714 N N . ALA A 1 102 ? 17.994 0.965 8.231 1.00 70.38 102 ALA A N 1
ATOM 715 C CA . ALA A 1 102 ? 17.411 -0.106 9.025 1.00 70.38 102 ALA A CA 1
ATOM 716 C C . ALA A 1 102 ? 15.900 -0.155 8.808 1.00 70.38 102 ALA A C 1
ATOM 718 O O . ALA A 1 102 ? 15.218 0.853 9.007 1.00 70.38 102 ALA A O 1
ATOM 719 N N . ASN A 1 103 ? 15.382 -1.336 8.478 1.00 71.56 103 ASN A N 1
ATOM 720 C CA . ASN A 1 103 ? 13.948 -1.544 8.423 1.00 71.56 103 ASN A CA 1
ATOM 721 C C . ASN A 1 103 ? 13.330 -1.390 9.826 1.00 71.56 103 ASN A C 1
ATOM 723 O O . ASN A 1 103 ? 13.768 -2.033 10.787 1.00 71.56 103 ASN A O 1
ATOM 727 N N . LYS A 1 104 ? 12.311 -0.538 9.957 1.00 81.31 104 LYS A N 1
ATOM 728 C CA . LYS A 1 104 ? 11.578 -0.327 11.211 1.00 81.31 104 LYS A CA 1
ATOM 729 C C . LYS A 1 104 ? 10.076 -0.470 10.985 1.00 81.31 104 LYS A C 1
ATOM 731 O O . LYS A 1 104 ? 9.584 -0.085 9.923 1.00 81.31 104 LYS A O 1
ATOM 736 N N . PRO A 1 105 ? 9.352 -0.977 11.997 1.00 86.69 105 PRO A N 1
ATOM 737 C CA . PRO A 1 105 ? 7.906 -0.926 11.990 1.00 86.69 105 PRO A CA 1
ATOM 738 C C . PRO A 1 105 ? 7.439 0.529 12.115 1.00 86.69 105 PRO A C 1
ATOM 740 O O . PRO A 1 105 ? 7.923 1.262 12.979 1.00 86.69 105 PRO A O 1
ATOM 743 N N . ILE A 1 106 ? 6.503 0.923 11.263 1.00 87.88 106 ILE A N 1
ATOM 744 C CA . ILE A 1 106 ? 5.809 2.209 11.292 1.00 87.88 106 ILE A CA 1
ATOM 745 C C . ILE A 1 106 ? 4.303 1.975 11.353 1.00 87.88 106 ILE A C 1
ATOM 747 O O . ILE A 1 106 ? 3.819 0.869 11.118 1.00 87.88 106 ILE A O 1
ATOM 751 N N . THR A 1 107 ? 3.553 3.027 11.662 1.00 88.50 107 THR A N 1
ATOM 752 C CA . THR A 1 107 ? 2.087 2.969 11.630 1.00 88.50 107 THR A CA 1
ATOM 753 C C . THR A 1 107 ? 1.553 3.294 10.237 1.00 88.50 107 THR A C 1
ATOM 755 O O . THR A 1 107 ? 2.222 3.964 9.444 1.00 88.50 107 THR A O 1
ATOM 758 N N . THR A 1 108 ? 0.312 2.888 9.954 1.00 88.31 108 THR A N 1
ATOM 759 C CA . THR A 1 108 ? -0.387 3.244 8.708 1.00 88.31 108 THR A CA 1
ATOM 760 C C . THR A 1 108 ? -0.396 4.753 8.487 1.00 88.31 108 THR A C 1
ATOM 762 O O . THR A 1 108 ? -0.124 5.205 7.380 1.00 88.31 108 THR A O 1
ATOM 765 N N . HIS A 1 109 ? -0.590 5.533 9.552 1.00 87.75 109 HIS A N 1
ATOM 766 C CA . HIS A 1 109 ? -0.582 6.992 9.491 1.00 87.75 109 HIS A CA 1
ATOM 767 C C . HIS A 1 109 ? 0.778 7.579 9.074 1.00 87.75 109 HIS A C 1
ATOM 769 O O . HIS A 1 109 ? 0.836 8.549 8.317 1.00 87.75 109 HIS A O 1
ATOM 775 N N . GLU A 1 110 ? 1.891 7.005 9.541 1.00 87.69 110 GLU A N 1
ATOM 776 C CA . GLU A 1 110 ? 3.224 7.451 9.114 1.00 87.69 110 GLU A CA 1
ATOM 777 C C . GLU A 1 110 ? 3.487 7.124 7.642 1.00 87.69 110 GLU A C 1
ATOM 779 O O . GLU A 1 110 ? 4.011 7.966 6.910 1.00 87.69 110 GLU A O 1
ATOM 784 N N . LEU A 1 111 ? 3.061 5.942 7.184 1.00 87.44 111 LEU A N 1
ATOM 785 C CA . LEU A 1 111 ? 3.182 5.559 5.779 1.00 87.44 111 LEU A CA 1
ATOM 786 C C . LEU A 1 111 ? 2.370 6.500 4.886 1.00 87.44 111 LEU A C 1
ATOM 788 O O . LEU A 1 111 ? 2.883 6.998 3.884 1.00 87.44 111 LEU A O 1
ATOM 792 N N . THR A 1 112 ? 1.108 6.751 5.241 1.00 87.56 112 THR A N 1
ATOM 793 C CA . THR A 1 112 ? 0.225 7.624 4.466 1.00 87.56 112 THR A CA 1
ATOM 794 C C . THR A 1 112 ? 0.759 9.050 4.442 1.00 87.56 112 THR A C 1
ATOM 796 O O . THR A 1 112 ? 0.897 9.609 3.360 1.00 87.56 112 THR A O 1
ATOM 799 N N . SER A 1 113 ? 1.182 9.596 5.586 1.00 88.62 113 SER A N 1
ATOM 800 C CA . SER A 1 113 ? 1.807 10.926 5.673 1.00 88.62 113 SER A CA 1
ATOM 801 C C . SER A 1 113 ? 3.031 11.059 4.751 1.00 88.62 113 SER A C 1
ATOM 803 O O . SER A 1 113 ? 3.199 12.053 4.031 1.00 88.62 113 SER A O 1
ATOM 805 N N . TRP A 1 114 ? 3.866 10.016 4.684 1.00 88.06 114 TRP A N 1
ATOM 806 C CA . TRP A 1 114 ? 4.996 9.997 3.761 1.00 88.06 114 TRP A CA 1
ATOM 807 C C . TRP A 1 114 ? 4.554 9.936 2.293 1.00 88.06 114 TRP A C 1
ATOM 809 O O . TRP A 1 114 ? 5.065 10.698 1.472 1.00 88.06 114 TRP A O 1
ATOM 819 N N . LEU A 1 115 ? 3.584 9.081 1.954 1.00 87.75 115 LEU A N 1
ATOM 820 C CA . LEU A 1 115 ? 3.024 8.969 0.598 1.00 87.75 115 LEU A CA 1
ATOM 821 C C . LEU A 1 115 ? 2.340 10.261 0.134 1.00 87.75 115 LEU A C 1
ATOM 823 O O . LEU A 1 115 ? 2.338 10.565 -1.058 1.00 87.75 115 LEU A O 1
ATOM 827 N N . GLU A 1 116 ? 1.783 11.030 1.064 1.00 85.62 116 GLU A N 1
ATOM 828 C CA . GLU A 1 116 ? 1.230 12.364 0.826 1.00 85.62 116 GLU A CA 1
ATOM 829 C C . GLU A 1 116 ? 2.305 13.369 0.418 1.00 85.62 116 GLU A C 1
ATOM 831 O O . GLU A 1 116 ? 2.118 14.154 -0.512 1.00 85.62 116 GLU A O 1
ATOM 836 N N . THR A 1 117 ? 3.453 13.310 1.090 1.00 87.00 117 THR A N 1
ATOM 837 C CA . THR A 1 117 ? 4.599 14.191 0.833 1.00 87.00 117 THR A CA 1
ATOM 838 C C . THR A 1 117 ? 5.404 13.733 -0.391 1.00 87.00 117 THR A C 1
ATOM 840 O O . THR A 1 117 ? 6.054 14.534 -1.069 1.00 87.00 117 THR A O 1
ATOM 843 N N . HIS A 1 118 ? 5.345 12.440 -0.716 1.00 83.31 118 HIS A N 1
ATOM 844 C CA . HIS A 1 118 ? 6.099 11.811 -1.795 1.00 83.31 118 HIS A CA 1
ATOM 845 C C . HIS A 1 118 ? 5.229 10.916 -2.695 1.00 83.31 118 HIS A C 1
ATOM 847 O O . HIS A 1 118 ? 5.507 9.719 -2.840 1.00 83.31 118 HIS A O 1
ATOM 853 N N . PRO A 1 119 ? 4.218 11.485 -3.375 1.00 80.31 119 PRO A N 1
ATOM 854 C CA . PRO A 1 119 ? 3.369 10.713 -4.267 1.00 80.31 119 PRO A CA 1
ATOM 855 C C . PRO A 1 119 ? 4.172 10.182 -5.462 1.00 80.31 119 PRO A C 1
ATOM 857 O O . PRO A 1 119 ? 5.139 10.800 -5.919 1.00 80.31 119 PRO A O 1
ATOM 860 N N . ASN A 1 120 ? 3.746 9.034 -5.991 1.00 75.81 120 ASN A N 1
ATOM 861 C CA . ASN A 1 120 ? 4.279 8.422 -7.214 1.00 75.81 120 ASN A CA 1
ATOM 862 C C . ASN A 1 120 ? 5.768 8.043 -7.127 1.00 75.81 120 ASN A C 1
ATOM 864 O O . ASN A 1 120 ? 6.471 8.016 -8.138 1.00 75.81 120 ASN A O 1
ATOM 868 N N . LYS A 1 121 ? 6.258 7.730 -5.922 1.00 75.69 121 LYS A N 1
ATOM 869 C CA . LYS A 1 121 ? 7.616 7.204 -5.729 1.00 75.69 121 LYS A CA 1
ATOM 870 C C . LYS A 1 121 ? 7.798 5.762 -6.204 1.00 75.69 121 LYS A C 1
ATOM 872 O O . LYS A 1 121 ? 8.944 5.368 -6.391 1.00 75.69 121 LYS A O 1
ATOM 877 N N . GLY A 1 122 ? 6.719 5.005 -6.422 1.00 72.44 122 GLY A N 1
ATOM 878 C CA . GLY A 1 122 ? 6.794 3.637 -6.942 1.00 72.44 122 GLY A CA 1
ATOM 879 C C . GLY A 1 122 ? 7.545 2.690 -6.018 1.00 72.44 122 GLY A C 1
ATOM 880 O O . GLY A 1 122 ? 8.310 1.860 -6.496 1.00 72.44 122 GLY A O 1
ATOM 881 N N . LEU A 1 123 ? 7.376 2.845 -4.704 1.00 82.56 123 LEU A N 1
ATOM 882 C CA . LEU A 1 123 ? 8.077 2.006 -3.741 1.00 82.56 123 LEU A CA 1
ATOM 883 C C . LEU A 1 123 ? 7.469 0.611 -3.729 1.00 82.56 123 LEU A C 1
ATOM 885 O O . LEU A 1 123 ? 6.264 0.460 -3.550 1.00 82.56 123 LEU A O 1
ATOM 889 N N . VAL A 1 124 ? 8.315 -0.395 -3.911 1.00 83.81 124 VAL A N 1
ATOM 890 C CA . VAL A 1 124 ? 7.903 -1.795 -3.909 1.00 83.81 124 VAL A CA 1
ATOM 891 C C . VAL A 1 124 ? 7.804 -2.284 -2.471 1.00 83.81 124 VAL A C 1
ATOM 893 O O . VAL A 1 124 ? 8.756 -2.161 -1.698 1.00 83.81 124 VAL A O 1
ATOM 896 N N . PHE A 1 125 ? 6.648 -2.842 -2.139 1.00 86.12 125 PHE A N 1
ATOM 897 C CA . PHE A 1 125 ? 6.380 -3.513 -0.880 1.00 86.12 125 PHE A CA 1
ATOM 898 C C . PHE A 1 125 ? 5.847 -4.908 -1.148 1.00 86.12 125 PHE A C 1
ATOM 900 O O . PHE A 1 125 ? 5.004 -5.112 -2.021 1.00 86.12 125 PHE A O 1
ATOM 907 N N . HIS A 1 126 ? 6.290 -5.840 -0.324 1.00 87.38 126 HIS A N 1
ATOM 908 C CA . HIS A 1 126 ? 5.586 -7.072 -0.052 1.00 87.38 126 HIS A CA 1
ATOM 909 C C . HIS A 1 126 ? 4.355 -6.766 0.792 1.00 87.38 126 HIS A C 1
ATOM 911 O O . HIS A 1 126 ? 4.424 -5.975 1.732 1.00 87.38 126 HIS A O 1
ATOM 917 N N . TYR A 1 127 ? 3.226 -7.371 0.458 1.00 87.50 127 TYR A N 1
ATOM 918 C CA . TYR A 1 127 ? 1.974 -7.186 1.178 1.00 87.50 127 TYR A CA 1
ATOM 919 C C . TYR A 1 127 ? 1.318 -8.538 1.444 1.00 87.50 127 TYR A C 1
ATOM 921 O O . TYR A 1 127 ? 1.358 -9.435 0.604 1.00 87.50 127 TYR A O 1
ATOM 929 N N . ASP A 1 128 ? 0.689 -8.659 2.607 1.00 88.56 128 ASP A N 1
ATOM 930 C CA . ASP A 1 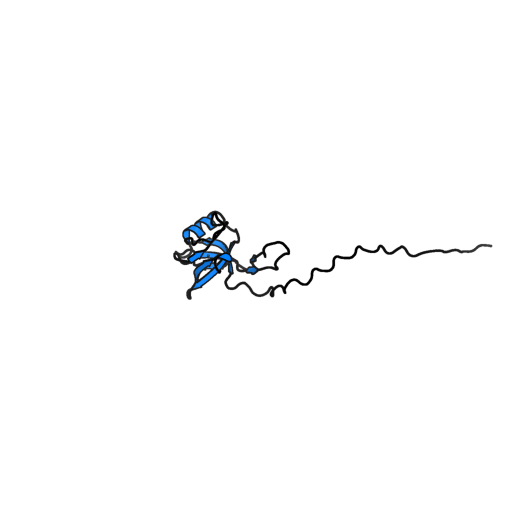128 ? -0.174 -9.779 2.960 1.00 88.56 128 ASP A CA 1
ATOM 931 C C . ASP A 1 128 ? -1.571 -9.252 3.272 1.00 88.56 128 ASP A C 1
ATOM 933 O O . ASP A 1 128 ? -1.734 -8.233 3.956 1.00 88.56 128 ASP A O 1
ATOM 937 N N . VAL A 1 129 ? -2.581 -9.940 2.745 1.00 89.31 129 VAL A N 1
ATOM 938 C CA . VAL A 1 129 ? -3.987 -9.586 2.928 1.00 89.31 129 VAL A CA 1
ATOM 939 C C . VAL A 1 129 ? -4.716 -10.667 3.705 1.00 89.31 129 VAL A C 1
ATOM 941 O O . VAL A 1 129 ? -4.534 -11.863 3.489 1.00 89.31 129 VAL A O 1
ATOM 944 N N . ASN A 1 130 ? -5.622 -10.246 4.580 1.00 89.38 130 ASN A N 1
ATOM 945 C CA . ASN A 1 130 ? -6.511 -11.174 5.263 1.00 89.38 130 ASN A CA 1
ATOM 946 C C . ASN A 1 130 ? -7.584 -11.743 4.311 1.00 89.38 130 ASN A C 1
ATOM 948 O O . ASN A 1 130 ? -7.723 -11.344 3.154 1.00 89.38 130 ASN A O 1
ATOM 952 N N . LYS A 1 131 ? -8.434 -12.641 4.826 1.00 88.31 131 LYS A N 1
ATOM 953 C CA . LYS A 1 131 ? -9.549 -13.228 4.057 1.00 88.31 131 LYS A CA 1
ATOM 954 C C . LYS A 1 131 ? -10.571 -12.212 3.524 1.00 88.31 131 LYS A C 1
ATOM 956 O O . LYS A 1 131 ? -11.351 -12.571 2.649 1.00 88.31 131 LYS A O 1
ATOM 961 N N . ALA A 1 132 ? -10.587 -10.989 4.052 1.00 86.50 132 ALA A N 1
ATOM 962 C CA . ALA A 1 132 ? -11.439 -9.898 3.587 1.00 86.50 132 ALA A CA 1
ATOM 963 C C . ALA A 1 132 ? -10.764 -9.021 2.511 1.00 86.50 132 ALA A C 1
ATOM 965 O O . ALA A 1 132 ? -11.393 -8.092 2.018 1.00 86.50 132 ALA A O 1
ATOM 966 N N . GLY A 1 133 ? -9.509 -9.306 2.135 1.00 84.94 133 GLY A N 1
ATOM 967 C CA . GLY A 1 133 ? -8.751 -8.525 1.155 1.00 84.94 133 GLY A CA 1
ATOM 968 C C . GLY A 1 133 ? -8.124 -7.247 1.720 1.00 84.94 133 GLY A C 1
ATOM 969 O O . GLY A 1 133 ? -7.764 -6.362 0.950 1.00 84.94 133 GLY A O 1
ATOM 970 N N . VAL A 1 134 ? -8.003 -7.137 3.046 1.00 90.31 134 VAL A N 1
ATOM 971 C CA . VAL A 1 134 ? -7.391 -5.989 3.730 1.00 90.31 134 VAL A CA 1
ATOM 972 C C . VAL A 1 134 ? -5.933 -6.298 4.038 1.00 90.31 134 VAL A C 1
ATOM 974 O O . VAL A 1 134 ? -5.646 -7.356 4.597 1.00 90.31 134 VAL A O 1
ATOM 977 N N . ILE A 1 135 ? -5.029 -5.374 3.711 1.00 89.81 135 ILE A N 1
ATOM 978 C CA . ILE A 1 135 ? -3.601 -5.476 4.018 1.00 89.81 135 ILE A CA 1
ATOM 979 C C . ILE A 1 135 ? -3.429 -5.487 5.532 1.00 89.81 135 ILE A C 1
ATOM 981 O O . ILE A 1 135 ? -3.781 -4.526 6.214 1.00 89.81 135 ILE A O 1
ATOM 985 N N . VAL A 1 136 ? -2.879 -6.582 6.044 1.00 90.88 136 VAL A N 1
ATOM 986 C CA . VAL A 1 136 ? -2.540 -6.756 7.464 1.00 90.88 136 VAL A CA 1
ATOM 987 C C . VAL A 1 136 ? -1.039 -6.688 7.699 1.00 90.88 136 VAL A C 1
ATOM 989 O O . VAL A 1 136 ? -0.595 -6.439 8.816 1.00 90.88 136 VAL A O 1
ATOM 992 N N . THR A 1 137 ? -0.238 -6.895 6.658 1.00 89.06 137 THR A N 1
ATOM 993 C CA . THR A 1 137 ? 1.219 -6.798 6.732 1.00 89.06 137 THR A CA 1
ATOM 994 C C . THR A 1 137 ? 1.743 -6.167 5.456 1.00 89.06 137 THR A C 1
ATOM 996 O O . THR A 1 137 ? 1.295 -6.505 4.363 1.00 89.06 137 THR A O 1
ATOM 999 N N . LEU A 1 138 ? 2.679 -5.237 5.599 1.00 88.19 138 LEU A N 1
ATOM 1000 C CA . LEU A 1 138 ? 3.359 -4.565 4.502 1.00 88.19 138 LEU A CA 1
ATOM 1001 C C . LEU A 1 138 ? 4.851 -4.493 4.843 1.00 88.19 138 LEU A C 1
ATOM 1003 O O . LEU A 1 138 ? 5.203 -4.063 5.932 1.00 88.19 138 LEU A O 1
ATOM 1007 N N . GLY A 1 139 ? 5.745 -4.902 3.954 1.00 83.56 139 GLY A N 1
ATOM 1008 C CA . GLY A 1 139 ? 7.184 -4.936 4.222 1.00 83.56 139 GLY A CA 1
ATOM 1009 C C . GLY A 1 139 ? 7.989 -4.636 2.969 1.00 83.56 139 GLY A C 1
ATOM 1010 O O . GLY A 1 139 ? 7.620 -5.083 1.894 1.00 83.56 139 GLY A O 1
ATOM 1011 N N . GLN A 1 140 ? 9.091 -3.899 3.053 1.00 78.44 140 GLN A N 1
ATOM 1012 C CA . GLN A 1 140 ? 10.058 -3.872 1.941 1.00 78.44 140 GLN A CA 1
ATOM 1013 C C . GLN A 1 140 ? 10.886 -5.171 1.940 1.00 78.44 140 GLN A C 1
ATOM 1015 O O . GLN A 1 140 ? 10.960 -5.816 2.980 1.00 78.44 140 GLN A O 1
ATOM 1020 N N . GLU A 1 141 ? 11.475 -5.581 0.805 1.00 58.84 141 GLU A N 1
ATOM 1021 C CA . GLU A 1 141 ? 12.141 -6.897 0.617 1.00 58.84 141 GLU A CA 1
ATOM 1022 C C . GLU A 1 141 ? 13.081 -7.316 1.767 1.00 58.84 141 GLU A C 1
ATOM 1024 O O . GLU A 1 141 ? 13.158 -8.491 2.115 1.00 58.84 141 GLU A O 1
ATOM 1029 N N . GLU A 1 142 ? 13.742 -6.360 2.423 1.00 48.94 142 GLU A N 1
ATOM 1030 C CA . GLU A 1 142 ? 14.655 -6.624 3.544 1.00 48.94 142 GLU A CA 1
ATOM 1031 C C . GLU A 1 142 ? 13.950 -6.950 4.880 1.00 48.94 142 GLU A C 1
ATOM 1033 O O . GLU A 1 142 ? 14.586 -7.398 5.830 1.00 48.94 142 GLU A O 1
ATOM 1038 N N . TYR A 1 143 ? 12.628 -6.772 4.973 1.00 40.50 143 TYR A N 1
ATOM 1039 C CA . TYR A 1 143 ? 11.829 -7.162 6.141 1.00 40.50 143 TYR A CA 1
ATOM 1040 C C . TYR A 1 143 ? 11.464 -8.651 6.162 1.00 40.50 143 TYR A C 1
ATOM 1042 O O . TYR A 1 143 ? 11.000 -9.150 7.184 1.00 40.50 143 TYR A O 1
ATOM 1050 N N . THR A 1 144 ? 11.701 -9.370 5.061 1.00 37.56 144 THR A N 1
ATOM 1051 C CA . THR A 1 144 ? 11.478 -10.820 4.969 1.00 37.56 144 THR A CA 1
ATOM 1052 C C . THR A 1 144 ? 12.818 -11.561 5.040 1.00 37.56 144 THR A C 1
ATOM 1054 O O . THR A 1 144 ? 13.206 -12.264 4.108 1.00 37.56 144 THR A O 1
ATOM 1057 N N . SER A 1 145 ? 13.570 -11.367 6.128 1.00 32.19 145 SER A N 1
ATOM 1058 C CA . SER A 1 145 ? 14.750 -12.180 6.478 1.00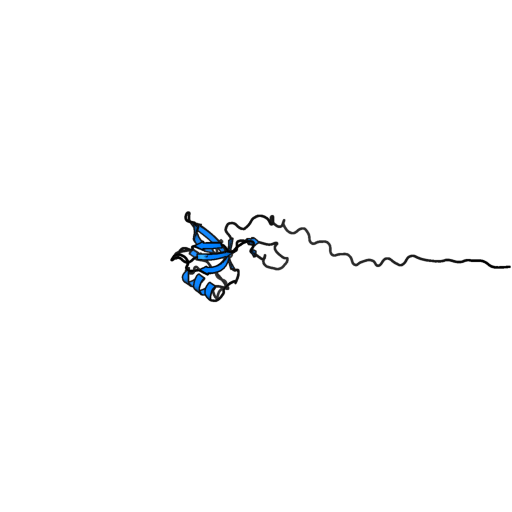 32.19 145 SER A CA 1
ATOM 1059 C C . SER A 1 145 ? 14.633 -12.748 7.881 1.00 32.19 145 SER A C 1
ATOM 1061 O O . SER A 1 145 ? 14.266 -11.981 8.798 1.00 32.19 145 SER A O 1
#

Secondary structure (DSSP, 8-state):
-----------PPP------PPPPP---S----TT---TTEEEEEEEE-GGGSEEEEEEEEEE-PPPTTSPPPEEEEEEEEEEEEEEEEEEEE-TTTSSSSS-EEE-HHHHHHHHHHSTT--EEEEEEE-TTS-EEEEE-GGG--

Foldseek 3Di:
DDDDDDDDDDDDDDDPPDPDDPDPPDPDDPFPDQPDWDPQKWFFFAWDCPPVFIWTFTFIFDFGDDDVPDDTDTGGDDHTDIFTADQQAFAWDAPPLDPHRDTDTDGPVSVNVSSVVGGGPRQMWGFDADPVRYTRYIYHPVVPD